Protein AF-A0A7Y3RIS3-F1 (afdb_monomer)

Sequence (69 aa):
MEIGDHRQTASWGNSRDAKAYRHQQSDMIEAGDFKGAQQMDIDDIQSKFGDKYDDAIQEMRDYTDTLDQ

Secondary structure (DSSP, 8-state):
--HHHHTTSTT-SSSHHHHHHHHHHHHHHHTT-HHHHHHHHHHHHHHHHTTTTHHHHHHHHHHHHHHT-

Radius of gyration: 12.68 Å; Cα contacts (8 Å, |Δi|>4): 37; chains: 1; bounding box: 30×17×36 Å

Structure (mmCIF, N/CA/C/O backbone):
data_AF-A0A7Y3RIS3-F1
#
_entry.id   AF-A0A7Y3RIS3-F1
#
loop_
_atom_site.group_PDB
_atom_site.id
_atom_site.type_symbol
_atom_site.label_atom_id
_atom_site.label_alt_id
_atom_site.label_comp_id
_atom_site.label_asym_id
_atom_site.label_entity_id
_atom_site.label_seq_id
_atom_site.pdbx_PDB_ins_code
_atom_site.Cartn_x
_atom_site.Cartn_y
_atom_site.Cartn_z
_atom_site.occupancy
_atom_site.B_iso_or_equiv
_atom_site.auth_seq_id
_atom_site.auth_comp_id
_atom_site.auth_asym_id
_atom_site.auth_atom_id
_atom_site.pdbx_PDB_model_num
ATOM 1 N N . MET A 1 1 ? 7.899 6.269 2.155 1.00 83.81 1 MET A N 1
ATOM 2 C CA . MET A 1 1 ? 8.439 5.434 1.058 1.00 83.81 1 MET A CA 1
ATOM 3 C C . MET A 1 1 ? 9.199 6.320 0.081 1.00 83.81 1 MET A C 1
ATOM 5 O O . MET A 1 1 ? 8.762 7.440 -0.163 1.00 83.81 1 MET A O 1
ATOM 9 N N . GLU A 1 2 ? 10.316 5.837 -0.462 1.00 94.88 2 GLU A N 1
ATOM 10 C CA . GLU A 1 2 ? 11.098 6.557 -1.476 1.00 94.88 2 GLU A CA 1
ATOM 11 C C . GLU A 1 2 ? 10.322 6.654 -2.798 1.00 94.88 2 GLU A C 1
ATOM 13 O O . GLU A 1 2 ? 9.594 5.731 -3.161 1.00 94.88 2 GLU A O 1
ATOM 18 N N . ILE A 1 3 ? 10.500 7.735 -3.570 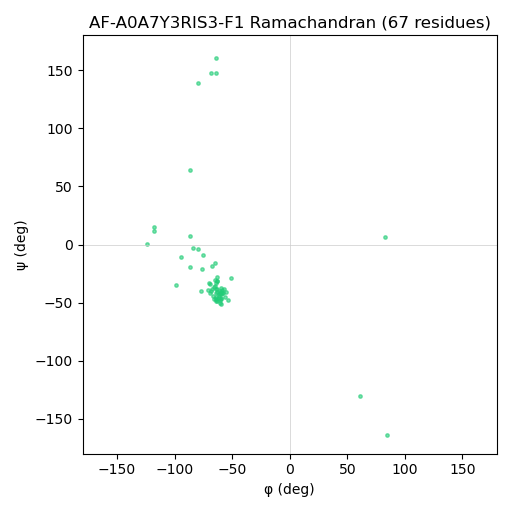1.00 96.44 3 ILE A N 1
ATOM 19 C CA . ILE A 1 3 ? 9.765 7.923 -4.840 1.00 96.44 3 ILE A CA 1
ATOM 20 C C . ILE A 1 3 ? 10.040 6.772 -5.820 1.00 96.44 3 ILE A C 1
ATOM 22 O O . ILE A 1 3 ? 9.132 6.336 -6.526 1.00 96.44 3 ILE A O 1
ATOM 26 N N . GLY A 1 4 ? 11.283 6.283 -5.877 1.00 97.88 4 GLY A N 1
ATOM 27 C CA . GLY A 1 4 ? 11.660 5.162 -6.743 1.00 97.88 4 GLY A CA 1
ATOM 28 C C . GLY A 1 4 ? 10.950 3.858 -6.376 1.00 97.88 4 GLY A C 1
ATOM 29 O O . GLY A 1 4 ? 10.518 3.128 -7.264 1.00 97.88 4 GLY A O 1
ATOM 30 N N . ASP A 1 5 ? 10.765 3.607 -5.083 1.00 97.88 5 ASP A N 1
ATOM 31 C CA . ASP A 1 5 ? 10.107 2.401 -4.577 1.00 97.88 5 ASP A CA 1
ATOM 32 C C . ASP A 1 5 ? 8.592 2.494 -4.744 1.00 97.88 5 ASP A C 1
ATOM 34 O O . ASP A 1 5 ? 7.967 1.551 -5.221 1.00 97.88 5 ASP A O 1
ATOM 38 N N . HIS A 1 6 ? 8.003 3.672 -4.507 1.00 96.50 6 HIS A N 1
ATOM 39 C CA . HIS A 1 6 ? 6.575 3.880 -4.749 1.00 96.50 6 HIS A CA 1
ATOM 40 C C . HIS A 1 6 ? 6.200 3.580 -6.205 1.00 96.50 6 HIS A C 1
ATOM 42 O O . HIS A 1 6 ? 5.167 2.972 -6.466 1.00 96.50 6 HIS A O 1
ATOM 48 N N . ARG A 1 7 ? 7.046 3.936 -7.176 1.00 98.00 7 ARG A N 1
ATOM 49 C CA . ARG A 1 7 ? 6.772 3.640 -8.593 1.00 98.00 7 ARG A CA 1
ATOM 50 C C . ARG A 1 7 ? 6.748 2.149 -8.928 1.00 98.00 7 ARG A C 1
ATOM 52 O O . ARG A 1 7 ? 6.285 1.786 -10.005 1.00 98.00 7 ARG A O 1
ATOM 59 N N . GLN A 1 8 ? 7.270 1.305 -8.045 1.00 98.06 8 GLN A N 1
ATOM 60 C CA . GLN A 1 8 ? 7.302 -0.139 -8.229 1.00 98.06 8 GLN A CA 1
ATOM 61 C C . GLN A 1 8 ? 6.106 -0.837 -7.573 1.00 98.06 8 GLN A C 1
ATOM 63 O O . GLN A 1 8 ? 5.907 -2.015 -7.858 1.00 98.06 8 GLN A O 1
ATOM 68 N N . THR A 1 9 ? 5.299 -0.165 -6.738 1.00 98.25 9 THR A N 1
ATOM 69 C CA . THR A 1 9 ? 4.127 -0.793 -6.102 1.00 98.25 9 THR A CA 1
ATOM 70 C C . THR A 1 9 ? 3.088 -1.208 -7.143 1.00 98.25 9 THR A C 1
ATOM 72 O O . THR A 1 9 ? 2.944 -0.573 -8.189 1.00 98.25 9 THR A O 1
ATOM 75 N N . ALA A 1 10 ? 2.358 -2.294 -6.887 1.00 98.50 10 ALA A N 1
ATOM 76 C CA . ALA A 1 10 ? 1.397 -2.845 -7.844 1.00 98.50 10 ALA A CA 1
ATOM 77 C C . ALA A 1 10 ? 0.255 -1.866 -8.143 1.00 98.50 10 ALA A C 1
ATOM 79 O O . ALA A 1 10 ? -0.237 -1.803 -9.2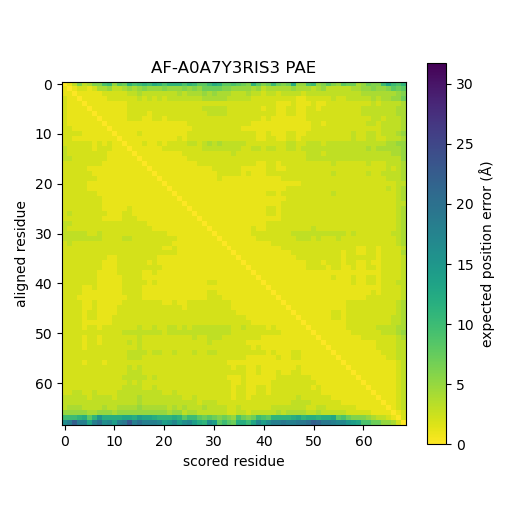67 1.00 98.50 10 ALA A O 1
ATOM 80 N N . SER A 1 11 ? -0.111 -1.043 -7.163 1.00 97.94 11 SER A N 1
ATOM 81 C CA . SER A 1 11 ? -1.123 0.002 -7.289 1.00 97.94 11 SER A CA 1
ATOM 82 C C . SER A 1 11 ? -0.652 1.242 -8.065 1.00 97.94 11 SER A C 1
ATOM 84 O O . SER A 1 11 ? -1.482 2.103 -8.380 1.00 97.94 11 SER A O 1
ATOM 86 N N . TRP A 1 12 ? 0.640 1.374 -8.401 1.00 98.25 12 TRP A N 1
ATOM 87 C CA . TRP A 1 12 ? 1.178 2.584 -9.024 1.00 98.25 12 TRP A CA 1
ATOM 88 C C . TRP A 1 12 ? 0.911 2.676 -10.534 1.00 98.25 12 TRP A C 1
ATOM 90 O O . TRP A 1 12 ? 1.066 1.731 -11.307 1.00 98.25 12 TRP A O 1
ATOM 100 N N . GLY A 1 13 ? 0.571 3.887 -10.984 1.00 97.69 13 GLY A N 1
ATOM 101 C CA . GLY A 1 13 ? 0.451 4.222 -12.399 1.00 97.69 13 GLY A CA 1
ATOM 102 C C . GLY A 1 13 ? -0.902 3.868 -13.027 1.00 97.69 13 GLY A C 1
ATOM 103 O O . GLY A 1 13 ? -1.923 3.684 -12.357 1.00 97.69 13 GLY A O 1
ATOM 104 N N . ASN A 1 14 ? -0.917 3.845 -14.363 1.00 98.12 14 ASN A N 1
ATOM 105 C CA . ASN A 1 14 ? -2.134 3.745 -15.181 1.00 98.12 14 ASN A CA 1
ATOM 106 C C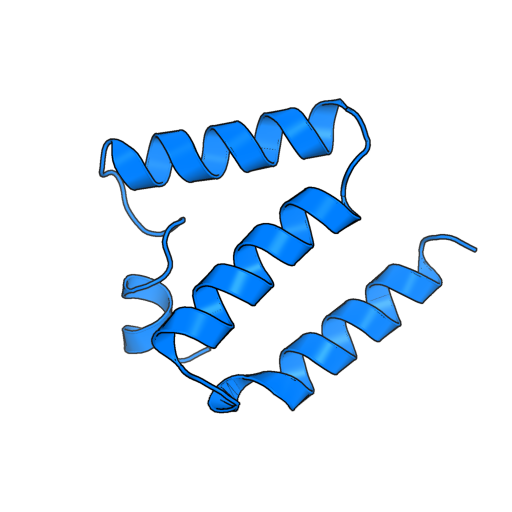 . ASN A 1 14 ? -2.186 2.472 -16.048 1.00 98.12 14 ASN A C 1
ATOM 108 O O . ASN A 1 14 ? -2.975 2.400 -16.995 1.00 98.12 14 ASN A O 1
ATOM 112 N N . SER A 1 15 ? -1.334 1.484 -15.760 1.00 98.31 15 SER A N 1
ATOM 113 C CA . SER A 1 15 ? -1.368 0.196 -16.452 1.00 98.31 15 SER A CA 1
ATOM 114 C C . SER A 1 15 ? -2.687 -0.533 -16.173 1.00 98.31 15 SER A C 1
ATOM 116 O O . SER A 1 15 ? -3.401 -0.231 -15.212 1.00 98.31 15 SER A O 1
ATOM 118 N N . ARG A 1 16 ? -3.034 -1.497 -17.033 1.00 98.56 16 ARG A N 1
ATOM 119 C CA . ARG A 1 16 ? -4.212 -2.348 -16.816 1.00 98.56 16 ARG A CA 1
ATOM 120 C C . ARG A 1 16 ? -4.114 -3.085 -15.479 1.00 98.56 16 ARG A C 1
ATOM 122 O O . ARG A 1 16 ? -5.099 -3.133 -14.753 1.00 98.56 16 ARG A O 1
ATOM 129 N N . ASP A 1 17 ? -2.931 -3.590 -15.153 1.00 98.25 17 ASP A N 1
ATOM 130 C CA . ASP A 1 17 ? -2.716 -4.392 -13.951 1.00 98.25 17 ASP A CA 1
ATOM 131 C C . ASP A 1 17 ? -2.804 -3.525 -12.686 1.00 98.25 17 ASP A C 1
ATOM 133 O O . ASP A 1 17 ? -3.478 -3.914 -11.740 1.00 98.25 17 ASP A O 1
ATOM 137 N N . ALA A 1 18 ? -2.278 -2.29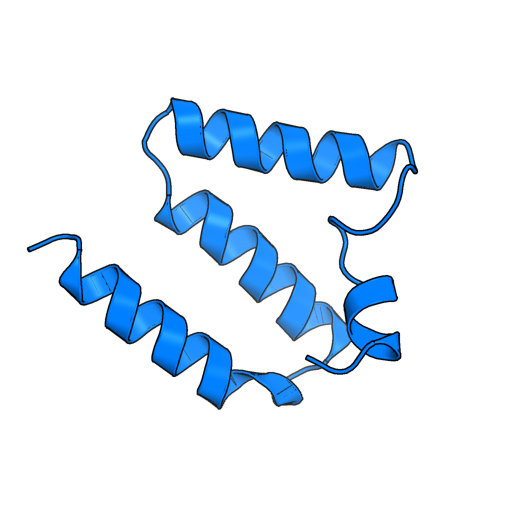3 -12.709 1.00 98.56 18 ALA A N 1
ATOM 138 C CA . ALA A 1 18 ? -2.427 -1.359 -11.589 1.00 98.56 18 ALA A CA 1
ATOM 139 C C . ALA A 1 18 ? -3.885 -0.940 -11.352 1.00 98.56 18 ALA A C 1
ATOM 141 O O . ALA A 1 18 ? -4.318 -0.764 -10.215 1.00 98.56 18 ALA A O 1
ATOM 142 N N . LYS A 1 19 ? -4.674 -0.798 -12.425 1.00 98.75 19 LYS A N 1
ATOM 143 C CA . LYS A 1 19 ? -6.120 -0.559 -12.307 1.00 98.75 19 LYS A CA 1
ATOM 144 C C . LYS A 1 19 ? -6.844 -1.760 -11.715 1.00 98.75 19 LYS A C 1
ATOM 146 O O . LYS A 1 19 ? -7.688 -1.565 -10.851 1.00 98.75 19 LYS A O 1
ATOM 151 N N . ALA A 1 20 ? -6.522 -2.968 -12.176 1.00 98.69 20 ALA A N 1
ATOM 152 C CA . ALA A 1 20 ? -7.120 -4.197 -11.664 1.00 98.69 20 ALA A CA 1
ATOM 153 C C . ALA A 1 20 ? -6.788 -4.404 -10.180 1.00 98.69 20 ALA A C 1
ATOM 155 O O . ALA A 1 20 ? -7.674 -4.732 -9.402 1.00 98.69 20 ALA A O 1
ATOM 156 N N . TYR A 1 21 ? -5.547 -4.126 -9.780 1.00 98.69 21 TYR A N 1
ATOM 157 C CA . TYR A 1 21 ? -5.118 -4.183 -8.388 1.00 98.69 21 TYR A CA 1
ATOM 158 C C . TYR A 1 21 ? -5.935 -3.224 -7.507 1.00 98.69 21 TYR A C 1
ATOM 160 O O . TYR A 1 21 ? -6.547 -3.650 -6.533 1.00 98.69 21 TYR A O 1
ATOM 168 N N . ARG A 1 22 ? -6.058 -1.946 -7.899 1.00 98.69 22 ARG A N 1
ATOM 169 C CA . ARG A 1 22 ? -6.886 -0.975 -7.156 1.00 98.69 22 ARG A CA 1
ATOM 170 C C . ARG A 1 22 ? -8.376 -1.317 -7.164 1.00 98.69 22 ARG A C 1
ATOM 172 O O . ARG A 1 22 ? -9.070 -0.983 -6.213 1.00 98.69 22 ARG A O 1
ATOM 179 N N . HIS A 1 23 ? -8.874 -1.963 -8.218 1.00 98.75 23 HIS A N 1
ATOM 180 C CA . HIS A 1 23 ? -10.252 -2.455 -8.248 1.00 98.75 23 HIS A CA 1
ATOM 181 C C . HIS A 1 23 ? -10.471 -3.536 -7.187 1.00 98.75 23 HIS A C 1
ATOM 183 O O . HIS A 1 23 ? -11.426 -3.439 -6.434 1.00 98.75 23 HIS A O 1
ATOM 189 N N . GLN A 1 24 ? -9.555 -4.503 -7.062 1.00 98.69 24 GLN A N 1
ATOM 190 C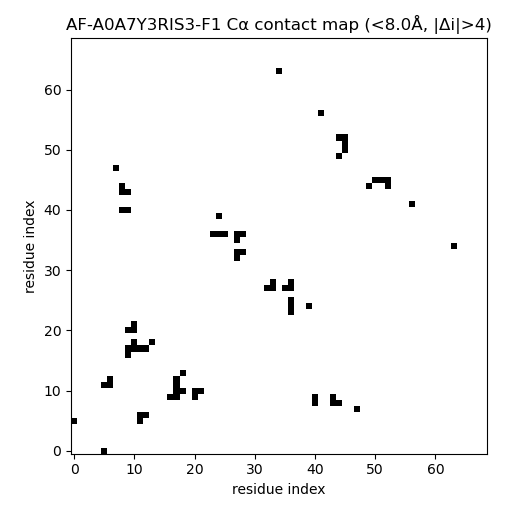 CA . GLN A 1 24 ? -9.632 -5.529 -6.014 1.00 98.69 24 GLN A CA 1
ATOM 191 C C . GLN A 1 24 ? -9.602 -4.913 -4.612 1.00 98.69 24 GLN A C 1
ATOM 193 O O . GLN A 1 24 ? -10.384 -5.309 -3.753 1.00 98.69 24 GLN A O 1
ATOM 198 N N . GLN A 1 25 ? -8.755 -3.900 -4.396 1.00 98.69 25 GLN A N 1
ATOM 199 C CA . GLN A 1 25 ? -8.753 -3.146 -3.140 1.00 98.69 25 GLN A CA 1
ATOM 200 C C . GLN A 1 25 ? -10.096 -2.443 -2.892 1.00 98.69 25 GLN A C 1
ATOM 202 O O . GLN A 1 25 ? -10.605 -2.488 -1.776 1.00 98.69 25 GLN A O 1
ATOM 207 N N . SER A 1 26 ? -10.685 -1.823 -3.925 1.00 98.69 26 SER A N 1
ATOM 208 C CA . SER A 1 26 ? -12.011 -1.189 -3.843 1.00 98.69 26 SER A CA 1
ATOM 209 C C . SER A 1 26 ? -13.090 -2.198 -3.462 1.00 98.69 26 SER A C 1
ATOM 211 O O . SER A 1 26 ? -13.852 -1.933 -2.540 1.00 98.69 26 SER A O 1
ATOM 213 N N . ASP A 1 27 ? -13.110 -3.369 -4.104 1.00 98.69 27 ASP A N 1
ATOM 214 C CA . ASP A 1 27 ? -14.088 -4.429 -3.834 1.00 98.69 27 ASP A CA 1
ATOM 215 C C . ASP A 1 27 ? -14.014 -4.900 -2.368 1.00 98.69 27 ASP A C 1
ATOM 217 O O . ASP A 1 27 ? -15.043 -5.075 -1.713 1.00 98.69 27 ASP A O 1
ATOM 221 N N . MET A 1 28 ? -12.800 -5.069 -1.827 1.00 98.62 28 MET A N 1
ATOM 222 C CA . MET A 1 28 ? -12.591 -5.427 -0.418 1.00 98.62 28 MET A CA 1
ATOM 223 C C . MET A 1 28 ? -13.085 -4.325 0.523 1.00 98.62 28 MET A C 1
ATOM 225 O O . MET A 1 28 ? -13.823 -4.603 1.465 1.00 98.62 28 MET A O 1
ATOM 229 N N . ILE A 1 29 ? -12.738 -3.068 0.242 1.00 98.12 29 ILE A N 1
ATOM 230 C CA . ILE A 1 29 ? -13.171 -1.909 1.035 1.00 98.12 29 ILE A CA 1
ATOM 231 C C . ILE A 1 29 ? -14.699 -1.773 1.030 1.00 98.12 29 ILE A C 1
ATOM 233 O O . ILE A 1 29 ? -15.301 -1.559 2.081 1.00 98.12 29 ILE A O 1
ATOM 237 N N . GLU A 1 30 ? -15.342 -1.931 -0.126 1.00 98.44 30 GLU A N 1
ATOM 238 C CA . GLU A 1 30 ? -16.802 -1.889 -0.266 1.00 98.44 30 GLU A CA 1
ATOM 239 C C . GLU A 1 30 ? -17.493 -3.021 0.510 1.00 98.44 30 GLU A C 1
ATOM 241 O O . GLU A 1 30 ? -18.588 -2.829 1.040 1.00 98.44 30 GLU A O 1
ATOM 246 N N . ALA A 1 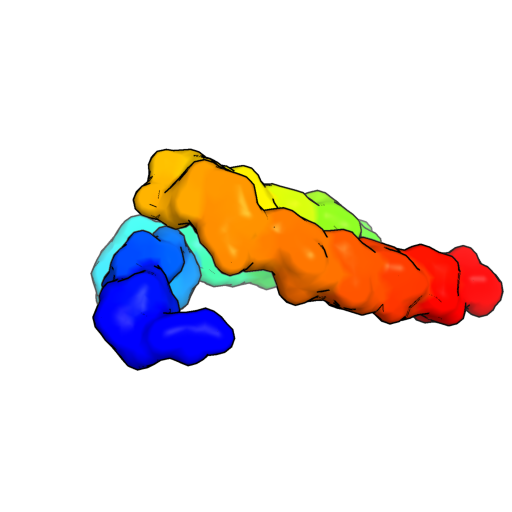31 ? -16.836 -4.177 0.637 1.00 98.06 31 ALA A N 1
ATOM 247 C CA . ALA A 1 31 ? -17.286 -5.293 1.464 1.00 98.06 31 ALA A CA 1
ATOM 248 C C . ALA A 1 31 ? -16.982 -5.122 2.970 1.00 98.06 31 ALA A C 1
ATOM 250 O O . ALA A 1 31 ? -17.385 -5.968 3.770 1.00 98.06 31 ALA A O 1
ATOM 251 N N . GLY A 1 32 ? -16.293 -4.047 3.369 1.00 97.06 32 GLY A N 1
ATOM 252 C CA . GLY A 1 32 ? -15.858 -3.796 4.747 1.00 97.06 32 GLY A CA 1
ATOM 253 C C . GLY A 1 32 ? -14.562 -4.511 5.148 1.00 97.06 32 GLY A C 1
ATOM 254 O O . GLY A 1 32 ? -14.167 -4.448 6.310 1.00 97.06 32 GLY A O 1
ATOM 255 N N . ASP A 1 33 ? -13.878 -5.165 4.209 1.00 97.62 33 ASP A N 1
ATOM 256 C CA . ASP A 1 33 ? -12.605 -5.855 4.428 1.00 97.62 33 ASP A CA 1
ATOM 257 C C . ASP A 1 33 ? -11.406 -4.902 4.265 1.00 97.62 33 ASP A C 1
ATOM 259 O O . ASP A 1 33 ? -10.566 -5.023 3.370 1.00 97.62 33 ASP A O 1
ATOM 263 N N . PHE A 1 34 ? -11.331 -3.906 5.150 1.00 96.94 34 PHE A N 1
ATOM 264 C CA . PHE A 1 34 ? -10.234 -2.933 5.158 1.00 96.94 34 PHE A CA 1
ATOM 265 C C . PHE A 1 34 ? -8.879 -3.590 5.446 1.00 96.94 34 PHE A C 1
ATOM 267 O O . PHE A 1 34 ? -7.871 -3.228 4.835 1.00 96.94 34 PHE A O 1
ATOM 274 N N . LYS A 1 35 ? -8.856 -4.581 6.348 1.00 97.50 35 LYS A N 1
ATOM 275 C CA . LYS A 1 35 ? -7.643 -5.329 6.702 1.00 97.50 35 LYS A CA 1
ATOM 276 C C . LYS A 1 35 ? -7.142 -6.183 5.535 1.00 97.50 35 LYS A C 1
ATOM 278 O O . LYS A 1 35 ? -5.936 -6.218 5.306 1.00 97.50 35 LYS A O 1
ATOM 283 N N . GLY A 1 36 ? -8.029 -6.797 4.751 1.00 98.12 36 GLY A N 1
ATOM 284 C CA . GLY A 1 36 ? -7.664 -7.501 3.521 1.00 98.12 36 GLY A CA 1
ATOM 285 C C . GLY A 1 36 ? -7.055 -6.572 2.471 1.00 98.12 36 GLY A C 1
ATOM 286 O O . GLY A 1 36 ? -5.961 -6.845 1.972 1.00 98.12 36 GLY A O 1
ATOM 287 N N . ALA A 1 37 ? -7.692 -5.426 2.201 1.00 98.38 37 ALA A N 1
ATOM 288 C CA . ALA A 1 37 ? -7.178 -4.439 1.243 1.00 98.38 37 ALA A CA 1
ATOM 289 C C . ALA A 1 37 ? -5.790 -3.901 1.634 1.00 98.38 37 ALA A C 1
ATOM 291 O O . ALA A 1 37 ? -4.930 -3.687 0.777 1.00 98.38 37 ALA A O 1
ATOM 292 N N . GLN A 1 38 ? -5.567 -3.710 2.934 1.00 98.06 38 GLN A N 1
ATOM 293 C CA . GLN A 1 38 ? -4.285 -3.311 3.505 1.00 98.06 38 GLN A CA 1
ATOM 294 C C . GLN A 1 38 ? -3.230 -4.422 3.409 1.00 98.06 38 GLN A C 1
ATOM 296 O O . GLN A 1 38 ? -2.079 -4.148 3.069 1.00 98.06 38 GLN A O 1
ATOM 301 N N . GLN A 1 39 ? -3.608 -5.675 3.677 1.00 98.62 39 GLN A N 1
ATOM 302 C CA . GLN A 1 39 ? -2.692 -6.811 3.591 1.00 98.62 39 GLN A CA 1
ATOM 303 C C . GLN A 1 39 ? -2.196 -7.039 2.158 1.00 98.62 39 GLN A C 1
ATOM 305 O O . GLN A 1 39 ? -1.027 -7.375 1.990 1.00 98.62 39 GLN A O 1
ATOM 310 N N . MET A 1 40 ? -3.015 -6.763 1.134 1.00 98.50 40 MET A N 1
ATOM 311 C CA . MET A 1 40 ? -2.551 -6.775 -0.261 1.00 98.50 40 MET A CA 1
ATOM 312 C C . MET A 1 40 ? -1.325 -5.871 -0.461 1.00 98.50 40 MET A C 1
ATOM 314 O O . MET A 1 40 ? -0.330 -6.297 -1.045 1.00 98.50 40 MET A O 1
ATOM 318 N N . ASP A 1 41 ? -1.375 -4.633 0.045 1.00 98.31 41 ASP A N 1
ATOM 319 C CA . ASP A 1 41 ? -0.264 -3.684 -0.088 1.00 98.31 41 ASP A CA 1
ATOM 320 C C . ASP A 1 41 ? 0.958 -4.095 0.739 1.00 98.31 41 ASP A C 1
ATOM 322 O O . ASP A 1 41 ? 2.087 -3.893 0.291 1.00 98.31 41 ASP A O 1
ATOM 326 N N . ILE A 1 42 ? 0.758 -4.708 1.911 1.00 98.62 42 ILE A N 1
ATOM 327 C CA . ILE A 1 42 ? 1.855 -5.282 2.704 1.00 98.62 42 ILE A CA 1
ATOM 328 C C . ILE A 1 42 ? 2.565 -6.380 1.907 1.00 98.62 42 ILE A C 1
ATOM 330 O O . ILE A 1 42 ? 3.789 -6.336 1.779 1.00 98.62 42 ILE A O 1
ATOM 334 N N . ASP A 1 43 ? 1.813 -7.326 1.343 1.00 98.75 43 ASP A N 1
ATOM 335 C CA . ASP A 1 43 ? 2.368 -8.444 0.576 1.00 98.75 43 ASP A CA 1
ATOM 336 C C . ASP A 1 43 ? 3.146 -7.936 -0.647 1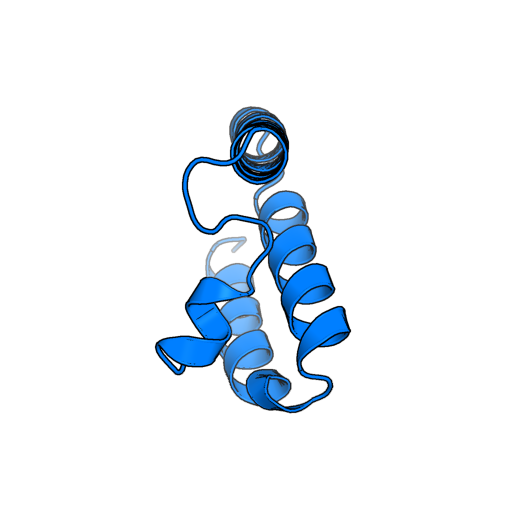.00 98.75 43 ASP A C 1
ATOM 338 O O . ASP A 1 43 ? 4.255 -8.399 -0.934 1.00 98.75 43 ASP A O 1
ATOM 342 N N . ASP A 1 44 ? 2.605 -6.932 -1.343 1.00 98.69 44 ASP A N 1
ATOM 343 C CA . ASP A 1 44 ? 3.266 -6.296 -2.480 1.00 98.69 44 ASP A CA 1
ATOM 344 C C . ASP A 1 44 ? 4.601 -5.654 -2.080 1.00 98.69 44 ASP A C 1
ATOM 346 O O . ASP A 1 44 ? 5.630 -5.886 -2.724 1.00 98.69 44 ASP A O 1
ATOM 350 N N . ILE A 1 45 ? 4.598 -4.882 -0.992 1.00 98.25 45 ILE A N 1
ATOM 351 C CA . ILE A 1 45 ? 5.781 -4.200 -0.465 1.00 98.25 45 ILE A CA 1
ATOM 352 C C . ILE A 1 45 ? 6.833 -5.217 -0.015 1.00 98.25 45 ILE A C 1
ATOM 354 O O . ILE A 1 45 ? 7.991 -5.105 -0.423 1.00 98.25 45 ILE A O 1
ATOM 358 N N . GLN A 1 46 ? 6.454 -6.231 0.764 1.00 98.38 46 GLN A N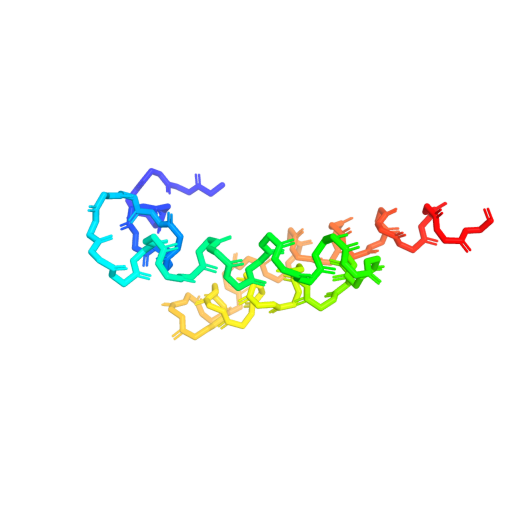 1
ATOM 359 C CA . GLN A 1 46 ? 7.387 -7.243 1.263 1.00 98.38 46 GLN A CA 1
ATOM 360 C C . GLN A 1 46 ? 7.969 -8.090 0.126 1.00 98.38 46 GLN A C 1
ATOM 362 O O . GLN A 1 46 ? 9.166 -8.384 0.126 1.00 98.38 46 GLN A O 1
ATOM 367 N N . SER A 1 47 ? 7.175 -8.407 -0.904 1.00 98.44 47 SER A N 1
ATOM 368 C CA . SER A 1 47 ? 7.665 -9.142 -2.078 1.00 98.44 47 SER A CA 1
ATOM 369 C C . SER A 1 47 ? 8.746 -8.387 -2.867 1.00 98.44 47 SER A C 1
ATOM 371 O O . SER A 1 47 ? 9.600 -9.013 -3.497 1.00 98.44 47 SER A O 1
ATOM 373 N N . LYS A 1 48 ? 8.730 -7.047 -2.831 1.00 98.06 48 LYS A N 1
ATOM 374 C CA . LYS A 1 48 ? 9.641 -6.179 -3.600 1.00 98.06 48 LYS A CA 1
ATOM 375 C C . LYS A 1 48 ? 10.823 -5.672 -2.795 1.00 98.06 48 LYS A C 1
ATOM 377 O O . LYS A 1 48 ? 11.903 -5.487 -3.353 1.00 98.06 48 LYS A O 1
ATOM 382 N N . PHE A 1 49 ? 10.614 -5.414 -1.509 1.00 98.19 49 PHE A N 1
ATOM 383 C CA . PHE A 1 49 ? 11.561 -4.674 -0.678 1.00 98.19 49 PHE A CA 1
ATOM 384 C C . PHE A 1 49 ? 12.006 -5.435 0.573 1.00 98.19 49 PHE A C 1
ATOM 386 O O . PHE A 1 49 ? 12.826 -4.904 1.321 1.00 98.19 49 PHE A O 1
ATOM 393 N N . GLY A 1 50 ? 11.515 -6.660 0.788 1.00 98.00 50 GLY A N 1
ATOM 394 C CA . GLY A 1 50 ? 11.830 -7.446 1.976 1.00 98.00 50 GLY A CA 1
ATOM 395 C C . GLY A 1 50 ? 11.378 -6.733 3.250 1.00 98.00 50 GLY A C 1
ATOM 396 O O . GLY A 1 50 ? 10.256 -6.241 3.323 1.00 98.00 50 GLY A O 1
ATOM 397 N N . ASP A 1 51 ? 12.284 -6.645 4.217 1.00 98.12 51 ASP A N 1
ATOM 398 C CA . ASP A 1 51 ? 12.078 -6.067 5.550 1.00 98.12 51 ASP A CA 1
ATOM 399 C C . ASP A 1 51 ? 12.239 -4.538 5.604 1.00 98.12 51 ASP A C 1
ATOM 401 O O . ASP A 1 51 ? 12.010 -3.916 6.641 1.00 98.12 51 ASP A O 1
ATOM 405 N N . LYS A 1 52 ? 12.595 -3.894 4.483 1.00 98.31 52 LYS A N 1
ATOM 406 C CA . LYS A 1 52 ? 12.903 -2.453 4.415 1.00 98.31 52 LYS A CA 1
ATOM 407 C C . LYS A 1 52 ? 11.826 -1.550 5.031 1.00 98.31 52 LYS A C 1
ATOM 409 O O . LYS A 1 52 ? 12.138 -0.439 5.459 1.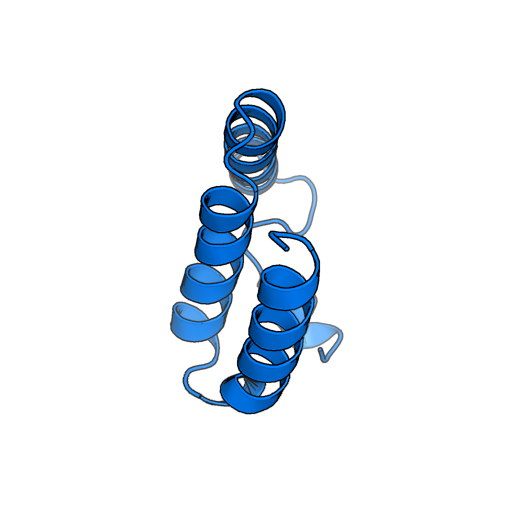00 98.31 52 LYS A O 1
ATOM 414 N N . TYR A 1 53 ? 10.568 -1.985 5.012 1.00 98.31 53 TYR A N 1
ATOM 415 C CA . TYR A 1 53 ? 9.420 -1.210 5.477 1.00 98.31 53 TYR A CA 1
ATOM 416 C C . TYR A 1 53 ? 8.675 -1.850 6.652 1.00 98.31 53 TYR A C 1
ATOM 418 O O . TYR A 1 53 ? 7.591 -1.375 6.979 1.00 98.31 53 TYR A O 1
ATOM 426 N N . ASP A 1 54 ? 9.232 -2.875 7.300 1.00 98.25 54 ASP A N 1
ATOM 427 C CA . ASP A 1 54 ? 8.534 -3.610 8.361 1.00 98.25 54 ASP A CA 1
ATOM 428 C C . ASP A 1 54 ? 8.148 -2.714 9.548 1.00 98.25 54 ASP A C 1
ATOM 430 O O . ASP A 1 54 ? 7.018 -2.805 10.021 1.00 98.25 54 ASP A O 1
ATOM 434 N N . ASP A 1 55 ? 9.011 -1.779 9.961 1.00 98.50 55 ASP A N 1
ATOM 435 C CA . ASP A 1 55 ? 8.688 -0.822 11.033 1.00 98.50 55 ASP A CA 1
ATOM 436 C C . ASP A 1 55 ? 7.464 0.039 10.672 1.00 98.50 55 ASP A C 1
ATOM 438 O O . ASP A 1 55 ? 6.528 0.177 11.457 1.00 98.50 55 ASP A O 1
ATOM 442 N N . ALA A 1 56 ? 7.419 0.567 9.445 1.00 98.06 56 ALA A N 1
ATOM 443 C CA . ALA A 1 56 ? 6.297 1.379 8.973 1.00 98.06 56 ALA A CA 1
ATOM 444 C C . ALA A 1 56 ? 5.017 0.547 8.768 1.00 98.06 56 ALA A C 1
ATOM 446 O O . ALA A 1 56 ? 3.909 1.040 8.980 1.00 98.06 56 ALA A O 1
ATOM 447 N N . ILE A 1 57 ? 5.158 -0.718 8.357 1.00 98.44 57 ILE A N 1
ATOM 448 C CA . ILE A 1 57 ? 4.049 -1.674 8.281 1.00 98.44 57 ILE A CA 1
ATOM 449 C C . ILE A 1 57 ? 3.495 -1.937 9.685 1.00 98.44 57 ILE A C 1
ATOM 451 O O . ILE A 1 57 ? 2.276 -1.974 9.852 1.00 98.44 57 ILE A O 1
ATOM 455 N N . GLN A 1 58 ? 4.361 -2.081 10.691 1.00 98.44 58 GLN A N 1
ATOM 456 C CA . GLN A 1 58 ? 3.944 -2.290 12.073 1.00 98.44 58 GLN A CA 1
ATOM 457 C C . GLN A 1 58 ? 3.210 -1.067 12.631 1.00 98.44 58 GLN A C 1
ATOM 459 O O . GLN A 1 58 ? 2.110 -1.225 13.148 1.00 98.44 58 GLN A O 1
ATOM 464 N N . GLU A 1 59 ? 3.739 0.147 12.445 1.00 98.38 59 GLU A N 1
ATOM 465 C CA . GLU A 1 59 ? 3.061 1.388 12.863 1.00 98.38 59 GLU A CA 1
ATOM 466 C C . GLU A 1 59 ? 1.655 1.513 12.254 1.00 98.38 59 GLU A C 1
ATOM 468 O O . GLU A 1 59 ? 0.693 1.911 12.913 1.00 98.38 59 GLU A O 1
ATOM 473 N N . MET A 1 60 ? 1.522 1.145 10.980 1.00 97.56 60 MET A N 1
ATOM 474 C CA . MET A 1 60 ? 0.251 1.166 10.269 1.00 97.56 60 MET A CA 1
ATOM 475 C C . MET A 1 60 ? -0.731 0.099 10.798 1.00 97.56 60 MET A C 1
ATOM 477 O O . MET A 1 60 ? -1.921 0.394 10.959 1.00 97.56 60 MET A O 1
ATOM 481 N N . ARG A 1 61 ? -0.253 -1.114 11.115 1.00 97.38 61 ARG A N 1
ATOM 482 C CA . ARG A 1 61 ? -1.064 -2.173 11.743 1.00 97.38 61 ARG A CA 1
ATOM 483 C C . ARG A 1 61 ? -1.539 -1.763 13.130 1.00 97.38 61 ARG A C 1
ATOM 485 O O . ARG A 1 61 ? -2.734 -1.850 13.398 1.00 97.38 61 ARG A O 1
ATOM 492 N N . ASP A 1 62 ? -0.634 -1.237 13.950 1.00 97.75 62 ASP A N 1
ATOM 493 C CA . ASP A 1 62 ? -0.945 -0.755 15.295 1.00 97.75 62 ASP A CA 1
ATOM 494 C C . ASP A 1 62 ? -2.046 0.307 15.242 1.00 97.75 62 ASP A C 1
ATOM 496 O O . ASP A 1 62 ? -3.016 0.233 15.993 1.00 97.75 62 ASP A O 1
ATOM 500 N N . TYR A 1 63 ? -1.950 1.259 14.306 1.00 97.19 63 TYR A N 1
ATOM 501 C CA . TYR A 1 63 ? -3.002 2.251 14.092 1.00 97.19 63 TYR A CA 1
ATOM 502 C C . TYR A 1 63 ? -4.331 1.608 13.675 1.00 97.19 63 TYR A C 1
ATOM 504 O O . TYR A 1 63 ? -5.375 1.947 14.230 1.00 97.19 63 TYR A O 1
ATOM 512 N N . THR A 1 64 ? -4.304 0.666 12.733 1.00 96.44 64 THR A N 1
ATOM 513 C CA . THR A 1 64 ? -5.509 -0.035 12.262 1.00 96.44 64 THR A CA 1
ATOM 514 C C . THR A 1 64 ? -6.216 -0.758 13.407 1.00 96.44 64 THR A C 1
ATOM 516 O O . THR A 1 64 ? -7.431 -0.651 13.543 1.00 96.44 64 THR A O 1
ATOM 519 N N . ASP A 1 65 ? -5.463 -1.403 14.296 1.00 95.31 65 ASP A N 1
ATOM 520 C CA . ASP A 1 65 ? -6.009 -2.089 15.468 1.00 95.31 65 ASP A CA 1
ATOM 521 C C . ASP A 1 65 ? -6.618 -1.126 16.506 1.00 95.31 65 ASP A C 1
ATOM 523 O O . ASP A 1 65 ? -7.435 -1.542 17.330 1.00 95.31 65 ASP A O 1
ATOM 527 N N . THR A 1 66 ? -6.283 0.171 16.471 1.00 96.81 66 THR A N 1
ATOM 528 C CA . THR A 1 66 ? -6.986 1.185 17.281 1.00 96.81 66 THR A CA 1
ATOM 529 C C . THR A 1 66 ? -8.356 1.575 16.727 1.00 96.81 66 THR A C 1
ATOM 531 O O . THR A 1 66 ? -9.175 2.097 17.480 1.00 96.81 66 THR A O 1
ATOM 534 N N . LEU A 1 67 ? -8.617 1.338 15.437 1.00 93.62 67 LEU A N 1
ATOM 535 C CA . LEU A 1 67 ? -9.879 1.696 14.776 1.00 93.62 67 LEU A CA 1
ATOM 536 C C . LEU A 1 67 ? -10.961 0.617 14.911 1.00 93.62 67 LEU A C 1
ATOM 538 O O . LEU A 1 67 ? -12.139 0.921 14.749 1.00 93.62 67 LEU A O 1
ATOM 542 N N . ASP A 1 68 ? -10.564 -0.616 15.226 1.00 81.56 68 ASP A N 1
ATOM 543 C CA . ASP A 1 68 ? -11.461 -1.761 15.426 1.00 81.56 68 ASP A CA 1
ATOM 544 C C . ASP A 1 68 ? -12.004 -1.875 16.871 1.00 81.56 68 ASP A C 1
ATOM 546 O O . ASP A 1 68 ? -12.627 -2.883 17.217 1.00 81.56 68 ASP A O 1
ATOM 550 N N . GLN A 1 69 ? -11.745 -0.876 17.727 1.00 62.59 69 GLN A N 1
ATOM 551 C CA . GLN A 1 69 ? -12.115 -0.856 19.153 1.00 62.59 69 GLN A CA 1
ATOM 552 C C . GLN A 1 69 ? -13.435 -0.137 19.444 1.00 62.59 69 GLN A C 1
ATOM 554 O O . GLN A 1 69 ? -13.709 0.914 18.822 1.00 62.59 69 GLN A O 1
#

Foldseek 3Di:
DDPVLQCQFQCDDDDPRNVVLVVVLVVCVVVVNPVVSLVSRVVRSCVVPNCPCVVVSVVVVVVVVVVVD

Organism: NCBI:txid2732508

Solvent-accessible surface area (backbone atoms only — not comparable to full-atom values): 3989 Å² total; per-residue (Å²): 131,55,74,77,57,50,65,66,41,62,62,40,76,85,49,71,64,14,48,51,47,47,47,55,36,48,55,28,46,77,71,67,34,53,66,59,37,49,47,53,54,50,52,52,47,38,75,74,54,53,71,80,51,48,70,62,50,46,55,52,49,57,54,52,63,62,71,78,107

Mean predicted aligned error: 2.2 Å

pLDDT: mean 97.0, std 4.99, range [62.59, 98.75]